Protein AF-A0A937H9T3-F1 (afdb_monomer_lite)

pLDDT: mean 96.44, std 2.42, range [83.81, 98.75]

Secondary structure (DSSP, 8-state):
-HHHHHTTPPEEE-SSSS-EEEEE-SSSTT-S-EEEEPPPS--SSS------TT--PPBT--SSSTT-EEEE-TT--EEEEEEE--TTSGGGG-EEEEEEEEGGGTEEEEEEEETT--TTSTT--PPTT-SEEEE-

Foldseek 3Di:
DVVCVVVLHAAEAEPQQKWFWKAWDDPDANPHHIYTYAHAQARPPPFDDDADPVNAAEPPADPQDGHFAWDQDPVRTIMTTQDIDALVDALRSHFGKDWDQPPVQQKIWIFHARNPFDPPDPPTDTPGSPRDMDHD

Structure (mmCIF, N/CA/C/O backbone):
data_AF-A0A937H9T3-F1
#
_entry.id   AF-A0A937H9T3-F1
#
loop_
_atom_site.group_PDB
_atom_site.id
_atom_site.type_symbol
_atom_site.label_atom_id
_atom_site.label_alt_id
_atom_site.label_comp_id
_atom_site.label_asym_id
_atom_site.label_entity_id
_atom_site.label_seq_id
_atom_site.pdbx_PDB_ins_code
_atom_site.Cartn_x
_atom_site.Cartn_y
_atom_site.Cartn_z
_atom_site.occupancy
_atom_site.B_iso_or_equiv
_atom_site.auth_seq_id
_atom_site.auth_comp_id
_atom_site.auth_asym_id
_atom_site.auth_atom_id
_atom_site.pdbx_PDB_model_num
ATOM 1 N N . LEU A 1 1 ? -17.519 0.617 5.475 1.00 94.19 1 LEU A N 1
ATOM 2 C CA . LEU A 1 1 ? -16.265 0.339 6.212 1.00 94.19 1 LEU A CA 1
ATOM 3 C C . LEU A 1 1 ? -16.515 -0.483 7.478 1.00 94.19 1 LEU A C 1
ATOM 5 O O . LEU A 1 1 ? -15.949 -1.562 7.570 1.00 94.19 1 LEU A O 1
ATOM 9 N N . SER A 1 2 ? -17.421 -0.079 8.379 1.00 96.88 2 SER A N 1
ATOM 10 C CA . SER A 1 2 ? -17.678 -0.794 9.649 1.00 96.88 2 SER A CA 1
ATOM 11 C C . SER A 1 2 ? -18.057 -2.273 9.496 1.00 96.88 2 SER A C 1
ATOM 13 O O . SER A 1 2 ? -17.585 -3.101 10.262 1.00 96.88 2 SER A O 1
ATOM 15 N N . LEU A 1 3 ? -18.838 -2.634 8.471 1.00 97.94 3 LEU A N 1
ATOM 16 C CA . LEU A 1 3 ? -19.179 -4.039 8.196 1.00 97.94 3 LEU A CA 1
ATOM 17 C C . LEU A 1 3 ? -17.969 -4.878 7.749 1.00 97.94 3 LEU A C 1
ATOM 19 O O . LEU A 1 3 ? -17.877 -6.047 8.103 1.00 97.94 3 LEU A O 1
ATOM 23 N N . ILE A 1 4 ? -17.036 -4.284 6.995 1.00 97.19 4 ILE A N 1
ATOM 24 C CA . ILE A 1 4 ? -15.798 -4.958 6.564 1.00 97.19 4 ILE A CA 1
ATOM 25 C C . ILE A 1 4 ? -14.899 -5.181 7.786 1.00 97.19 4 ILE A C 1
ATOM 27 O O . ILE A 1 4 ? -14.414 -6.291 7.990 1.00 97.19 4 ILE A O 1
ATOM 31 N N . GLN A 1 5 ? -14.761 -4.154 8.633 1.00 95.44 5 GLN A N 1
ATOM 32 C CA . GLN A 1 5 ? -14.005 -4.235 9.884 1.00 95.44 5 GLN A CA 1
ATOM 33 C C . GLN A 1 5 ? -14.577 -5.305 10.822 1.00 95.44 5 GLN A C 1
ATOM 35 O O . GLN A 1 5 ? -13.841 -6.143 11.328 1.00 95.44 5 GLN A O 1
ATOM 40 N N . GLN A 1 6 ? -15.899 -5.322 11.022 1.00 95.81 6 GLN A N 1
ATOM 41 C CA . GLN A 1 6 ? -16.564 -6.304 11.882 1.00 95.81 6 GLN A CA 1
ATOM 42 C C . GLN A 1 6 ? -16.403 -7.742 11.370 1.00 95.81 6 GLN A C 1
ATOM 44 O O . GLN A 1 6 ? -16.356 -8.676 12.168 1.00 95.81 6 GLN A O 1
ATOM 49 N N . ALA A 1 7 ? -16.314 -7.929 10.053 1.00 95.88 7 ALA A N 1
ATOM 50 C CA . ALA A 1 7 ? -16.060 -9.232 9.452 1.00 95.88 7 ALA A CA 1
ATOM 51 C C . ALA A 1 7 ? -14.597 -9.696 9.590 1.00 95.88 7 ALA A C 1
ATOM 53 O O . ALA A 1 7 ? -14.301 -10.826 9.207 1.00 95.88 7 ALA A O 1
ATOM 54 N N . GLY A 1 8 ? -13.684 -8.844 10.080 1.00 92.88 8 GLY A N 1
ATOM 55 C CA . GLY A 1 8 ? -12.242 -9.109 10.044 1.00 92.88 8 GLY A CA 1
ATOM 56 C C . GLY A 1 8 ? -11.726 -9.262 8.610 1.00 92.88 8 GLY A C 1
ATOM 57 O O . GLY A 1 8 ? -10.816 -10.043 8.353 1.00 92.88 8 GLY A O 1
ATOM 58 N N . ALA A 1 9 ? -12.367 -8.594 7.648 1.00 95.94 9 ALA A N 1
ATOM 59 C CA . ALA A 1 9 ? -12.060 -8.737 6.232 1.00 95.94 9 ALA A CA 1
ATOM 60 C C . ALA A 1 9 ? -11.104 -7.638 5.749 1.00 95.94 9 ALA A C 1
ATOM 62 O O . ALA A 1 9 ? -11.102 -6.516 6.253 1.00 95.94 9 ALA A O 1
ATOM 63 N N . VAL A 1 10 ? -10.339 -7.950 4.704 1.00 97.25 10 VAL A N 1
ATOM 64 C CA . VAL A 1 10 ? -9.559 -6.964 3.943 1.00 97.25 10 VAL A CA 1
ATOM 65 C C . VAL A 1 10 ? -10.331 -6.561 2.689 1.00 97.25 10 VAL A C 1
ATOM 67 O O . VAL A 1 10 ? -10.962 -7.397 2.038 1.00 97.25 10 VAL A O 1
ATOM 70 N N . HIS A 1 11 ? -10.291 -5.282 2.333 1.00 97.69 11 HIS A N 1
ATOM 71 C CA . HIS A 1 11 ? -10.891 -4.769 1.108 1.00 97.69 11 HIS A CA 1
ATOM 72 C C . HIS A 1 11 ? -9.922 -4.967 -0.065 1.00 97.69 11 HIS A C 1
ATOM 74 O O . HIS A 1 11 ? -8.811 -4.447 -0.066 1.00 97.69 11 HIS A O 1
ATOM 80 N N . ILE A 1 12 ? -10.335 -5.728 -1.076 1.00 97.44 12 ILE A N 1
ATOM 81 C CA . ILE A 1 12 ? -9.534 -5.964 -2.281 1.00 97.44 12 ILE A CA 1
ATOM 82 C C . ILE A 1 12 ? -10.191 -5.213 -3.430 1.00 97.44 12 ILE A C 1
ATOM 84 O O . ILE A 1 12 ? -11.380 -5.403 -3.686 1.00 97.44 12 ILE A O 1
ATOM 88 N N . ALA A 1 13 ? -9.421 -4.386 -4.130 1.00 96.75 13 ALA A N 1
ATOM 89 C CA . ALA A 1 13 ? -9.917 -3.603 -5.255 1.00 96.75 13 ALA A CA 1
ATOM 90 C C . ALA A 1 13 ? -8.926 -3.596 -6.427 1.00 96.75 13 ALA A C 1
ATOM 92 O O . ALA A 1 13 ? -7.765 -3.971 -6.284 1.00 96.75 13 ALA A O 1
ATOM 93 N N . GLY A 1 14 ? -9.403 -3.168 -7.593 1.00 94.19 14 GLY A N 1
ATOM 94 C CA . GLY A 1 14 ? -8.613 -2.941 -8.805 1.00 94.19 14 GLY A CA 1
ATOM 95 C C . GLY A 1 14 ? -9.075 -1.655 -9.492 1.00 94.19 14 GLY A C 1
ATOM 96 O O . GLY A 1 14 ? -9.513 -0.734 -8.808 1.00 94.19 14 GLY A O 1
ATOM 97 N N . ASP A 1 15 ? -9.009 -1.599 -10.828 1.00 93.31 15 ASP A N 1
ATOM 98 C CA . ASP A 1 15 ? -9.449 -0.473 -11.690 1.00 93.31 15 ASP A CA 1
ATOM 99 C C . ASP A 1 15 ? -8.697 0.863 -11.511 1.00 93.31 15 ASP A C 1
ATOM 101 O O . ASP A 1 15 ? -8.490 1.595 -12.474 1.00 93.31 15 ASP A O 1
ATOM 105 N N . GLN A 1 16 ? -8.179 1.166 -10.323 1.00 91.81 16 GLN A N 1
ATOM 106 C CA . GLN A 1 16 ? -7.475 2.425 -10.069 1.00 91.81 16 GLN A CA 1
ATOM 107 C C . GLN A 1 16 ? -6.139 2.544 -10.803 1.00 91.81 16 GLN A C 1
ATOM 109 O O . GLN A 1 16 ? -5.588 3.638 -10.846 1.00 91.81 16 GLN A O 1
ATOM 114 N N . HIS A 1 17 ? -5.610 1.453 -11.375 1.00 94.25 17 HIS A N 1
ATOM 115 C CA . HIS A 1 17 ? -4.357 1.474 -12.144 1.00 94.25 17 HIS A CA 1
ATOM 116 C C . HIS A 1 17 ? -3.157 2.032 -11.351 1.00 94.25 17 HIS A C 1
ATOM 118 O O . HIS A 1 17 ? -2.173 2.521 -11.906 1.00 94.25 17 HIS A O 1
ATOM 124 N N . LEU A 1 18 ? -3.250 1.929 -10.029 1.00 96.94 18 LEU A N 1
ATOM 125 C CA . LEU A 1 18 ? -2.281 2.399 -9.061 1.00 96.94 18 LEU A CA 1
ATOM 126 C C . LEU A 1 18 ? 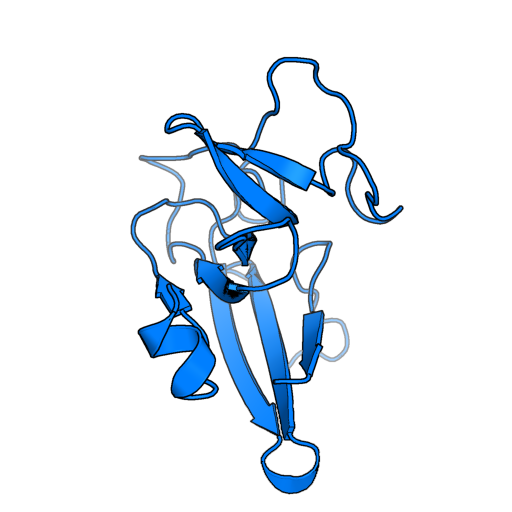-2.353 1.435 -7.876 1.00 96.94 18 LEU A C 1
ATOM 128 O O . LEU A 1 18 ? -3.358 1.446 -7.159 1.00 96.94 18 LEU A O 1
ATOM 132 N N . PRO A 1 19 ? -1.355 0.559 -7.694 1.00 97.88 19 PRO A N 1
ATOM 133 C CA . PRO A 1 19 ? -1.347 -0.324 -6.546 1.00 97.88 19 PRO A CA 1
ATOM 134 C C . PRO A 1 19 ? -1.128 0.477 -5.267 1.00 97.88 19 PRO A C 1
ATOM 136 O O . PRO A 1 19 ? -0.203 1.289 -5.205 1.00 97.88 19 PRO A O 1
ATOM 139 N N . THR A 1 20 ? -1.942 0.223 -4.245 1.00 98.62 20 THR A N 1
ATOM 140 C CA . THR A 1 20 ? -1.827 0.889 -2.942 1.00 98.62 20 THR A CA 1
ATOM 141 C C . THR A 1 20 ? -2.165 -0.052 -1.798 1.00 98.62 20 THR A C 1
ATOM 143 O O . THR A 1 20 ? -3.037 -0.910 -1.928 1.00 98.62 20 THR A O 1
ATOM 146 N N . ILE A 1 21 ? -1.501 0.138 -0.660 1.00 98.62 21 ILE A N 1
ATOM 147 C CA . ILE A 1 21 ? -1.968 -0.349 0.637 1.00 98.62 21 ILE A CA 1
ATOM 148 C C . ILE A 1 21 ? -2.432 0.853 1.434 1.00 98.62 21 ILE A C 1
ATOM 150 O O . ILE A 1 21 ? -1.645 1.756 1.728 1.00 98.62 21 ILE A O 1
ATOM 154 N N . ILE A 1 22 ? -3.706 0.827 1.799 1.00 98.19 22 ILE A N 1
ATOM 155 C CA . ILE A 1 22 ? -4.354 1.874 2.574 1.00 98.19 22 ILE A CA 1
ATOM 156 C C . ILE A 1 22 ? -4.996 1.239 3.803 1.00 98.19 22 ILE A C 1
ATOM 158 O O . ILE A 1 22 ? -5.613 0.181 3.697 1.00 98.19 22 ILE A O 1
ATOM 162 N N . GLN A 1 23 ? -4.911 1.893 4.954 1.00 98.31 23 GLN A N 1
ATOM 163 C CA . GLN A 1 23 ? -5.832 1.638 6.055 1.00 98.31 23 GLN A CA 1
ATOM 164 C C . GLN A 1 23 ? -6.886 2.744 6.075 1.00 98.31 23 GLN A C 1
ATOM 166 O O . GLN A 1 23 ? -6.556 3.929 6.089 1.00 98.31 23 GLN A O 1
ATOM 171 N N . HIS A 1 24 ? -8.163 2.376 6.013 1.00 98.31 24 HIS A N 1
ATOM 172 C CA . HIS A 1 24 ? -9.235 3.363 6.101 1.00 98.31 24 HIS A CA 1
ATOM 173 C C . HIS A 1 24 ? -9.466 3.808 7.546 1.00 98.31 24 HIS A C 1
ATOM 175 O O . HIS A 1 24 ? -9.264 3.035 8.477 1.00 98.31 24 HIS A O 1
ATOM 181 N N . GLY A 1 25 ? -9.967 5.029 7.710 1.00 98.25 25 GLY A N 1
ATOM 182 C CA . GLY A 1 25 ? -10.566 5.508 8.947 1.00 98.25 25 GLY A CA 1
ATOM 183 C C . GLY A 1 25 ? -12.093 5.568 8.860 1.00 98.25 25 GLY A C 1
ATOM 184 O O . GLY A 1 25 ? -12.650 5.972 7.838 1.00 98.25 25 GLY A O 1
ATOM 185 N N . ILE A 1 26 ? -12.772 5.162 9.927 1.00 97.62 26 ILE A N 1
ATOM 186 C CA . ILE A 1 26 ? -14.219 5.256 10.132 1.00 97.62 26 ILE A CA 1
ATOM 187 C C . ILE A 1 26 ? -14.503 6.508 10.965 1.00 97.62 26 ILE A C 1
ATOM 189 O O . ILE A 1 26 ? -15.022 7.491 10.436 1.00 97.62 26 ILE A O 1
ATOM 193 N N . GLU A 1 27 ? -14.108 6.504 12.240 1.00 97.81 27 GLU A N 1
ATOM 194 C CA . GLU A 1 27 ? -14.277 7.644 13.146 1.00 97.81 27 GLU A CA 1
ATOM 195 C C . GLU A 1 27 ? -12.969 8.432 13.252 1.00 97.81 27 GLU A C 1
ATOM 197 O O . GLU A 1 27 ? -12.960 9.661 13.129 1.00 97.81 27 GLU A O 1
ATOM 202 N N . GLN A 1 28 ? -11.847 7.729 13.400 1.00 98.00 28 GLN A N 1
ATOM 203 C CA . GLN A 1 28 ? -10.492 8.280 13.465 1.00 98.00 28 GLN A CA 1
ATOM 204 C C . GLN A 1 28 ? -9.628 7.735 12.323 1.00 98.00 28 GLN A C 1
ATOM 206 O O . GLN A 1 28 ? -10.106 6.996 11.473 1.00 98.00 28 GLN A O 1
ATOM 211 N N . TYR A 1 29 ? -8.367 8.153 12.236 1.00 98.44 29 TYR A N 1
ATOM 212 C CA . TYR A 1 29 ? -7.412 7.457 11.373 1.00 98.44 29 TYR A CA 1
ATOM 213 C C . TYR A 1 29 ? -7.102 6.073 11.962 1.00 98.44 29 TYR A C 1
ATOM 215 O O . TYR A 1 29 ? -7.115 5.914 13.182 1.00 98.44 29 TYR A O 1
ATOM 223 N N . ASP A 1 30 ? -6.789 5.102 11.102 1.00 96.88 30 ASP A N 1
ATOM 224 C CA . ASP A 1 30 ? -6.293 3.766 11.477 1.00 96.88 30 ASP A CA 1
ATOM 225 C C . ASP A 1 30 ? -7.277 2.857 12.252 1.00 96.88 30 ASP A C 1
ATOM 227 O O . ASP A 1 30 ? -6.873 1.818 12.775 1.00 96.88 30 ASP A O 1
ATOM 231 N N . ASP A 1 31 ? -8.567 3.202 12.335 1.00 97.19 31 ASP A N 1
ATOM 232 C CA . ASP A 1 31 ? -9.598 2.419 13.049 1.00 97.19 31 ASP A CA 1
ATOM 233 C C . ASP A 1 31 ? -10.512 1.591 12.120 1.00 97.19 31 ASP A C 1
ATOM 235 O O . ASP A 1 31 ? -11.448 0.925 12.573 1.00 97.19 31 ASP A O 1
ATOM 239 N N . GLY A 1 32 ? -10.258 1.637 10.813 1.00 97.69 32 GLY A N 1
ATOM 240 C CA . GLY A 1 32 ? -11.014 0.934 9.789 1.00 97.69 32 GLY A CA 1
ATOM 241 C C . GLY A 1 32 ? -10.224 -0.176 9.090 1.00 97.69 32 GLY A C 1
ATOM 242 O O . GLY A 1 32 ? -9.079 -0.480 9.443 1.00 97.69 32 GLY A O 1
ATOM 243 N N . PRO A 1 33 ? -10.851 -0.795 8.073 1.00 98.00 33 PRO A N 1
ATOM 244 C CA . PRO A 1 33 ? -10.301 -1.966 7.412 1.00 98.00 33 PRO A CA 1
ATOM 245 C C . PRO A 1 33 ? -9.107 -1.614 6.524 1.00 98.00 33 PRO A C 1
ATOM 247 O O . PRO A 1 33 ? -9.038 -0.539 5.919 1.00 98.00 33 PRO A O 1
ATOM 250 N N . TRP A 1 34 ? -8.215 -2.589 6.377 1.00 98.56 34 TRP A N 1
ATOM 251 C CA . TRP A 1 34 ? -7.138 -2.566 5.394 1.00 98.56 34 TRP A CA 1
ATOM 252 C C . TRP A 1 34 ? -7.684 -2.759 3.983 1.00 98.56 34 TRP A C 1
ATOM 254 O O . TRP A 1 34 ? -8.546 -3.609 3.752 1.00 98.56 34 TRP A O 1
ATOM 264 N N . ALA A 1 35 ? -7.144 -2.003 3.036 1.00 98.19 35 ALA A N 1
ATOM 265 C CA . ALA A 1 35 ? -7.427 -2.110 1.620 1.00 98.19 35 ALA A CA 1
ATOM 266 C C . ALA A 1 35 ? -6.136 -2.337 0.830 1.00 98.19 35 ALA A C 1
ATOM 268 O O . ALA A 1 35 ? -5.158 -1.608 1.001 1.00 98.19 35 ALA A O 1
ATOM 269 N N . PHE A 1 36 ? -6.153 -3.326 -0.062 1.00 98.69 36 PHE A N 1
ATOM 270 C CA . PHE A 1 36 ? -5.116 -3.516 -1.069 1.00 98.69 36 PHE A CA 1
ATOM 271 C C . PHE A 1 36 ? -5.735 -3.347 -2.452 1.00 98.69 36 PHE A C 1
ATOM 273 O O . PHE A 1 36 ? -6.542 -4.167 -2.903 1.00 98.69 36 PHE A O 1
ATOM 280 N N . VAL A 1 37 ? -5.352 -2.263 -3.120 1.00 98.06 37 VAL A N 1
ATOM 281 C CA . VAL A 1 37 ? -5.661 -2.064 -4.530 1.00 98.06 37 VAL A CA 1
ATOM 282 C C . VAL A 1 37 ? -4.561 -2.752 -5.323 1.00 98.06 37 VAL A C 1
ATOM 284 O O . VAL A 1 37 ? -3.397 -2.366 -5.233 1.00 98.06 37 VAL A O 1
ATOM 287 N N . VAL A 1 38 ? -4.902 -3.810 -6.055 1.00 96.88 38 VAL A N 1
ATOM 288 C CA . VAL A 1 38 ? -3.916 -4.571 -6.831 1.00 96.88 38 VAL A CA 1
ATOM 289 C C . VAL A 1 38 ? -3.503 -3.795 -8.087 1.00 96.88 38 VAL A C 1
ATOM 291 O O . VAL A 1 38 ? -4.318 -3.060 -8.656 1.00 96.88 38 VAL A O 1
ATOM 294 N N . PRO A 1 39 ? -2.255 -3.954 -8.564 1.00 96.31 39 PRO A N 1
ATOM 295 C CA . PRO A 1 39 ? -1.818 -3.308 -9.796 1.00 96.31 39 PRO A CA 1
ATOM 296 C C . PRO A 1 39 ? -2.593 -3.855 -10.998 1.00 96.31 39 PRO A C 1
ATOM 298 O O . PRO A 1 39 ? -3.000 -5.019 -11.034 1.00 96.31 39 PRO A O 1
ATOM 301 N N . ALA A 1 40 ? -2.743 -3.029 -12.031 1.00 95.81 40 ALA A N 1
ATOM 302 C CA . ALA A 1 40 ? -3.169 -3.521 -13.333 1.00 95.81 40 ALA A CA 1
ATOM 303 C C . ALA A 1 40 ? -2.038 -4.352 -13.964 1.00 95.81 40 ALA A C 1
ATOM 305 O O . ALA A 1 40 ? -0.875 -3.949 -13.926 1.00 95.81 40 ALA A O 1
ATOM 306 N N . ILE A 1 41 ? -2.374 -5.464 -14.630 1.00 95.06 41 ILE A N 1
ATOM 307 C CA . ILE A 1 41 ? -1.389 -6.267 -15.387 1.00 95.06 41 ILE A CA 1
ATOM 308 C C . ILE A 1 41 ? -0.683 -5.414 -16.451 1.00 95.06 41 ILE A C 1
ATOM 310 O O . ILE A 1 41 ? 0.475 -5.660 -16.787 1.00 95.06 41 ILE A O 1
ATOM 314 N N . VAL A 1 42 ? -1.366 -4.400 -16.985 1.00 93.31 42 VAL A N 1
ATOM 315 C CA . VAL A 1 42 ? -0.830 -3.447 -17.958 1.00 93.31 42 VAL A CA 1
ATOM 316 C C . VAL A 1 42 ? -1.212 -2.033 -17.532 1.00 93.31 42 VAL A C 1
ATOM 318 O O . VAL A 1 42 ? -2.391 -1.766 -17.328 1.00 93.31 42 VAL A O 1
ATOM 321 N N . ASN A 1 43 ? -0.233 -1.126 -17.442 1.00 92.12 43 ASN A N 1
ATOM 322 C CA . ASN A 1 43 ? -0.452 0.239 -16.950 1.00 92.12 43 ASN A CA 1
ATOM 323 C C . ASN A 1 43 ? 0.162 1.343 -17.833 1.00 92.12 43 ASN A C 1
ATOM 325 O O . ASN A 1 43 ? 0.630 2.359 -17.335 1.00 92.12 43 ASN A O 1
ATOM 329 N N . ASN A 1 44 ? 0.201 1.143 -19.153 1.00 83.81 44 ASN A N 1
ATOM 330 C CA . ASN A 1 44 ? 0.793 2.087 -20.116 1.00 83.81 44 ASN A CA 1
ATOM 331 C C . ASN A 1 44 ? -0.233 2.954 -20.877 1.00 83.81 44 ASN A C 1
ATOM 333 O O . ASN A 1 44 ? 0.170 3.725 -21.743 1.00 83.81 44 ASN A O 1
ATOM 337 N N . TYR A 1 45 ? -1.533 2.817 -20.591 1.00 85.88 45 TYR A N 1
ATOM 338 C CA . TYR A 1 45 ? -2.604 3.593 -21.244 1.00 85.88 45 TYR A CA 1
ATOM 339 C C . TYR A 1 45 ? -3.374 4.504 -20.280 1.00 85.88 45 TYR A C 1
ATOM 341 O O . TYR A 1 45 ? -3.752 5.607 -20.658 1.00 85.88 45 TYR A O 1
ATOM 349 N N . TYR A 1 46 ? -3.596 4.054 -19.042 1.00 90.25 46 TYR A N 1
ATOM 350 C CA . TYR A 1 46 ? -4.396 4.760 -18.032 1.00 90.25 46 TYR A CA 1
ATOM 351 C C . TYR A 1 46 ? -3.635 4.886 -16.711 1.00 90.25 46 TYR A C 1
ATOM 353 O O . TYR A 1 46 ? -4.156 4.565 -15.647 1.00 90.25 46 TYR A O 1
ATOM 361 N N . SER A 1 47 ? -2.372 5.294 -16.796 1.00 91.94 47 SER A N 1
ATOM 362 C CA . SER A 1 47 ? -1.503 5.462 -15.635 1.00 91.94 47 SER A CA 1
ATOM 363 C C . SER A 1 47 ? -2.083 6.503 -14.669 1.00 91.94 47 SER A C 1
ATOM 365 O O . SER A 1 47 ? -2.523 7.573 -15.096 1.00 91.94 47 SER A O 1
ATOM 367 N N . ARG A 1 48 ? -2.087 6.192 -13.370 1.00 94.69 48 ARG A N 1
ATOM 368 C CA . ARG A 1 48 ? -2.492 7.110 -12.294 1.00 94.69 48 ARG A CA 1
ATOM 369 C C . ARG A 1 48 ? -1.378 7.223 -11.260 1.00 94.69 48 ARG A C 1
ATOM 371 O O . ARG A 1 48 ? -0.576 6.305 -11.128 1.00 94.69 48 ARG A O 1
ATOM 378 N N . TRP A 1 49 ? -1.346 8.340 -10.540 1.00 95.62 49 TRP A N 1
ATOM 379 C CA . TRP A 1 49 ? -0.335 8.642 -9.528 1.00 95.62 49 TRP A CA 1
ATOM 380 C C . TRP A 1 49 ? -0.986 8.887 -8.174 1.00 95.62 49 TRP A C 1
ATOM 382 O O . TRP A 1 49 ? -2.042 9.513 -8.089 1.00 95.62 49 TRP A O 1
ATOM 392 N N . TRP A 1 50 ? -0.312 8.431 -7.123 1.00 97.38 50 TRP A N 1
ATOM 393 C CA . TRP A 1 50 ? -0.446 9.011 -5.799 1.00 97.38 50 TRP A CA 1
ATOM 394 C C . TRP A 1 50 ? 0.488 10.215 -5.706 1.00 97.38 50 TRP A C 1
ATOM 396 O O . TRP A 1 50 ? 1.693 10.082 -5.941 1.00 97.38 50 TRP A O 1
ATOM 406 N N . TRP A 1 51 ? -0.082 11.377 -5.400 1.00 96.38 51 TRP A N 1
ATOM 407 C CA . TRP A 1 51 ? 0.636 12.643 -5.304 1.00 96.38 51 TRP A CA 1
ATOM 408 C C . TRP A 1 51 ? -0.133 13.566 -4.347 1.00 96.38 51 TRP A C 1
ATOM 410 O O . TRP A 1 51 ? -1.160 14.117 -4.751 1.00 96.38 51 TRP A O 1
ATOM 420 N N . PRO A 1 52 ? 0.265 13.675 -3.066 1.00 96.00 52 PRO A N 1
ATOM 421 C CA . PRO A 1 52 ? -0.392 14.594 -2.142 1.00 96.00 52 PRO A CA 1
ATOM 422 C C . PRO A 1 52 ? -0.175 16.047 -2.586 1.00 96.00 52 PRO A C 1
ATOM 424 O O . PRO A 1 52 ? 0.856 16.374 -3.169 1.00 96.00 52 PRO A O 1
ATOM 427 N N . GLU A 1 53 ? -1.154 16.916 -2.322 1.00 93.31 53 GLU A N 1
ATOM 428 C CA . GLU A 1 53 ? -1.184 18.300 -2.826 1.00 93.31 53 GLU A CA 1
ATOM 429 C C . GLU A 1 53 ? -0.004 19.153 -2.340 1.00 93.31 53 GLU A C 1
ATOM 431 O O . GLU A 1 53 ? 0.510 19.982 -3.089 1.00 93.31 53 GLU A O 1
ATOM 436 N N . ASP A 1 54 ? 0.438 18.940 -1.102 1.00 95.44 54 ASP A N 1
ATOM 437 C CA . ASP A 1 54 ? 1.566 19.647 -0.496 1.00 95.44 54 ASP A CA 1
ATOM 438 C C . ASP A 1 54 ? 2.918 18.956 -0.733 1.00 95.44 54 ASP A C 1
ATOM 440 O O . ASP A 1 54 ? 3.949 19.481 -0.319 1.00 95.44 54 ASP A O 1
ATOM 444 N N . GLU A 1 55 ? 2.919 17.798 -1.405 1.00 96.69 55 GLU A N 1
ATOM 445 C CA . GLU A 1 55 ? 4.093 16.950 -1.651 1.00 96.69 55 GLU A CA 1
ATOM 446 C C . GLU A 1 55 ? 4.836 16.515 -0.376 1.00 96.69 55 GLU A C 1
ATOM 448 O O . GLU A 1 55 ? 6.003 16.112 -0.432 1.00 96.69 55 GLU A O 1
ATOM 453 N N . MET A 1 56 ? 4.158 16.549 0.776 1.00 97.81 56 MET A N 1
ATOM 454 C CA . MET A 1 56 ? 4.735 16.193 2.067 1.00 97.81 56 MET A CA 1
ATOM 455 C C . MET A 1 56 ? 4.269 14.808 2.545 1.00 97.81 56 MET A C 1
ATOM 457 O O . MET A 1 56 ? 3.175 14.343 2.197 1.00 97.81 56 MET A O 1
ATOM 461 N N . PRO A 1 57 ? 5.083 14.115 3.365 1.00 98.31 57 PRO A N 1
ATOM 462 C CA . PRO A 1 57 ? 4.610 12.969 4.131 1.00 98.31 57 PRO A CA 1
ATOM 463 C C . PRO A 1 57 ? 3.463 13.377 5.062 1.00 98.31 57 PRO A C 1
ATOM 465 O O . PRO A 1 57 ? 3.503 14.433 5.696 1.00 98.31 57 PRO A O 1
ATOM 468 N N . GLY A 1 58 ? 2.467 12.504 5.179 1.00 98.12 58 GLY A N 1
ATOM 469 C CA . GLY A 1 58 ? 1.384 12.650 6.137 1.00 98.12 58 GLY A CA 1
ATOM 470 C C . GLY A 1 58 ? 1.857 12.359 7.560 1.00 98.12 58 GLY A C 1
ATOM 471 O O . GLY A 1 58 ? 2.965 11.875 7.805 1.00 98.12 58 GLY A O 1
ATOM 472 N N . GLU A 1 59 ? 0.988 12.606 8.535 1.00 98.00 59 GLU A N 1
ATOM 473 C CA . GLU A 1 59 ? 1.272 12.223 9.920 1.00 98.00 59 GLU A CA 1
ATOM 474 C C . GLU A 1 59 ? 1.478 10.698 10.016 1.00 98.00 59 GLU A C 1
ATOM 476 O O . GLU A 1 59 ? 0.758 9.930 9.377 1.00 98.00 59 GLU A O 1
ATOM 481 N N . ASN A 1 60 ? 2.452 10.253 10.817 1.00 96.38 60 ASN A N 1
ATOM 482 C CA . ASN A 1 60 ? 2.850 8.842 10.946 1.00 96.38 60 ASN A CA 1
ATOM 483 C C . ASN A 1 60 ? 3.293 8.179 9.628 1.00 96.38 60 ASN A C 1
ATOM 485 O O . ASN A 1 60 ? 3.104 6.976 9.437 1.00 96.38 60 ASN A O 1
ATOM 489 N N . ALA A 1 61 ? 3.900 8.951 8.724 1.00 97.81 61 ALA A N 1
ATOM 490 C CA . ALA A 1 61 ? 4.606 8.408 7.571 1.00 97.81 61 ALA A CA 1
ATOM 491 C C . ALA A 1 61 ? 5.703 7.412 7.975 1.00 97.81 61 ALA A C 1
ATOM 493 O O . ALA A 1 61 ? 6.306 7.510 9.047 1.00 97.81 61 ALA A O 1
ATOM 494 N N . ASN A 1 62 ? 5.988 6.468 7.082 1.00 96.19 62 ASN A N 1
ATOM 495 C CA . ASN A 1 62 ? 7.154 5.601 7.185 1.00 96.19 62 ASN A CA 1
ATOM 496 C C . ASN A 1 62 ? 8.335 6.172 6.382 1.00 96.19 62 ASN A C 1
ATOM 498 O O . ASN A 1 62 ? 8.172 7.043 5.535 1.00 96.19 62 ASN A O 1
ATOM 502 N N . GLU A 1 63 ? 9.537 5.651 6.629 1.00 96.94 63 GLU A N 1
ATOM 503 C CA . GLU A 1 63 ? 10.768 6.102 5.958 1.00 96.94 63 GLU A CA 1
ATOM 504 C C . GLU A 1 63 ? 11.015 5.414 4.599 1.00 96.94 63 GLU A C 1
ATOM 506 O O . GLU A 1 63 ? 12.045 5.635 3.965 1.00 96.94 63 GLU A O 1
ATOM 511 N N . ILE A 1 64 ? 10.104 4.541 4.152 1.00 97.56 64 ILE A N 1
ATOM 512 C CA . ILE A 1 64 ? 10.295 3.698 2.961 1.00 97.56 64 ILE A CA 1
ATOM 513 C C . ILE A 1 64 ? 9.878 4.444 1.688 1.00 97.56 64 ILE A C 1
ATOM 515 O O . ILE A 1 64 ? 10.531 4.316 0.651 1.00 97.56 64 ILE A O 1
ATOM 519 N N . LEU A 1 65 ? 8.783 5.204 1.757 1.00 97.75 65 LEU A N 1
ATOM 520 C CA . LEU A 1 65 ? 8.223 5.969 0.643 1.00 97.75 65 LEU A CA 1
ATOM 521 C C . LEU A 1 65 ? 7.910 7.404 1.093 1.00 97.75 65 LEU A C 1
ATOM 523 O O . LEU A 1 65 ? 7.414 7.593 2.205 1.00 97.75 65 LEU A O 1
ATOM 527 N N . PRO A 1 66 ? 8.137 8.412 0.229 1.00 97.31 66 PRO A N 1
ATOM 528 C CA . PRO A 1 66 ? 8.118 9.817 0.636 1.00 97.31 66 PRO A CA 1
ATOM 529 C C . PRO A 1 66 ? 6.728 10.339 1.025 1.00 97.31 66 PRO A C 1
ATOM 531 O O . PRO A 1 66 ? 6.639 11.255 1.835 1.00 97.31 66 PRO A O 1
ATOM 534 N N . TRP A 1 67 ? 5.653 9.767 0.473 1.00 98.19 67 TRP A N 1
ATOM 535 C CA . TRP A 1 67 ? 4.280 10.266 0.644 1.00 98.19 67 TRP A CA 1
ATOM 536 C C . TRP A 1 67 ? 3.360 9.246 1.317 1.00 98.19 67 TRP A C 1
ATOM 538 O O . TRP A 1 67 ? 2.254 8.960 0.852 1.00 98.19 67 TRP A O 1
ATOM 548 N N . THR A 1 68 ? 3.859 8.629 2.384 1.00 98.69 68 THR A N 1
ATOM 549 C CA . THR A 1 68 ? 3.071 7.745 3.255 1.00 98.69 68 THR A CA 1
ATOM 550 C C . THR A 1 68 ? 2.526 8.512 4.456 1.00 98.69 68 THR A C 1
ATOM 552 O O . THR A 1 68 ? 2.863 9.675 4.658 1.00 98.69 68 THR A O 1
ATOM 555 N N . GLY A 1 69 ? 1.664 7.873 5.246 1.00 98.50 69 GLY A N 1
ATOM 556 C CA . GLY A 1 69 ? 1.048 8.466 6.434 1.00 98.50 69 GLY A CA 1
ATOM 557 C C . GLY A 1 69 ? -0.429 8.797 6.242 1.00 98.50 69 GLY A C 1
ATOM 558 O O . GLY A 1 69 ? -1.080 8.301 5.321 1.00 98.50 69 GLY A O 1
ATOM 559 N N . ARG A 1 70 ? -0.971 9.596 7.159 1.00 98.62 70 ARG A N 1
ATOM 560 C CA . ARG A 1 70 ? -2.391 9.958 7.247 1.00 98.62 70 ARG A CA 1
ATOM 561 C C . ARG A 1 70 ? -2.737 11.120 6.319 1.00 98.62 70 ARG A C 1
ATOM 563 O O . ARG A 1 70 ? -2.098 12.167 6.382 1.00 98.62 70 ARG A O 1
ATOM 570 N N . TYR A 1 71 ? -3.793 10.948 5.530 1.00 98.56 71 TYR A N 1
ATOM 571 C CA . TYR A 1 71 ? -4.320 11.937 4.592 1.00 98.56 71 TYR A CA 1
ATOM 572 C C . TYR A 1 71 ? -5.851 11.929 4.572 1.00 98.56 71 TYR A C 1
ATOM 574 O O . TYR A 1 71 ? -6.498 10.918 4.854 1.00 98.56 71 TYR A O 1
ATOM 582 N N . LEU A 1 72 ? -6.435 13.049 4.158 1.00 97.94 72 LEU A N 1
ATOM 583 C CA . LEU A 1 72 ? -7.803 13.064 3.654 1.00 97.94 72 LEU A CA 1
ATOM 584 C C . LEU A 1 72 ? -7.765 12.803 2.148 1.00 97.94 72 LEU A C 1
ATOM 586 O O . LEU A 1 72 ? -6.985 13.430 1.433 1.00 97.94 72 LEU A O 1
ATOM 590 N N . ASP A 1 73 ? -8.583 11.870 1.667 1.00 95.06 73 ASP A N 1
ATOM 591 C CA . ASP A 1 73 ? -8.757 11.680 0.226 1.00 95.06 73 ASP A CA 1
ATOM 592 C C . ASP A 1 73 ? -9.604 12.812 -0.396 1.00 95.06 73 ASP A C 1
ATOM 594 O O . ASP A 1 73 ? -10.125 13.684 0.301 1.00 95.06 73 ASP A O 1
ATOM 598 N N . GLY A 1 74 ? -9.786 12.793 -1.721 1.00 92.19 74 GLY A N 1
ATOM 599 C CA . GLY A 1 74 ? -10.554 13.822 -2.441 1.00 92.19 74 GLY A CA 1
ATOM 600 C C . GLY A 1 74 ? -12.046 13.915 -2.078 1.00 92.19 74 GLY A C 1
ATOM 601 O O . GLY A 1 74 ? -12.724 14.837 -2.526 1.00 92.19 74 GLY A O 1
ATOM 602 N N . PHE A 1 75 ? -12.567 12.985 -1.273 1.00 95.25 75 PHE A N 1
ATOM 603 C CA . PHE A 1 75 ? -13.922 13.008 -0.717 1.00 95.25 75 PHE A CA 1
ATOM 604 C C . PHE A 1 75 ? -13.926 13.266 0.798 1.00 95.25 75 PHE A C 1
ATOM 606 O O . PHE A 1 75 ? -14.960 13.099 1.446 1.00 95.25 75 PHE A O 1
ATOM 613 N N . ASN A 1 76 ? -12.794 13.696 1.360 1.00 96.31 76 ASN A N 1
ATOM 614 C CA . ASN A 1 76 ? -12.561 13.896 2.788 1.00 96.31 76 ASN A CA 1
ATOM 615 C C . ASN A 1 76 ? -12.705 12.622 3.639 1.00 96.31 76 ASN A C 1
ATOM 617 O O . ASN A 1 76 ? -12.968 12.710 4.843 1.00 96.31 76 ASN A O 1
ATOM 621 N N . ASN A 1 77 ? -12.519 11.433 3.059 1.00 97.62 77 ASN A N 1
ATOM 622 C CA . ASN A 1 77 ? -12.386 10.219 3.859 1.00 97.62 77 ASN A CA 1
ATOM 623 C C . ASN A 1 77 ? -10.994 10.168 4.487 1.00 97.62 77 ASN A C 1
ATOM 625 O O . ASN A 1 77 ? -9.998 10.521 3.856 1.00 97.62 77 ASN A O 1
ATOM 629 N N . LYS A 1 78 ? -10.918 9.662 5.719 1.00 98.62 78 LYS A N 1
ATOM 630 C CA . LYS A 1 78 ? -9.648 9.411 6.402 1.00 98.62 78 LYS A CA 1
ATOM 631 C C . LYS A 1 78 ? -8.987 8.178 5.794 1.00 98.62 78 LYS A C 1
ATOM 633 O O . LYS A 1 78 ? -9.588 7.100 5.778 1.00 98.62 78 LYS A O 1
ATOM 638 N N . ILE A 1 79 ? -7.759 8.329 5.318 1.00 98.31 79 ILE A N 1
ATOM 639 C CA . ILE A 1 79 ? -6.937 7.231 4.817 1.00 98.31 79 ILE A CA 1
ATOM 640 C C . ILE A 1 79 ? -5.534 7.319 5.404 1.00 98.31 79 ILE A C 1
ATOM 642 O O . ILE A 1 79 ? -5.012 8.408 5.630 1.00 98.31 79 ILE A O 1
ATOM 646 N N . THR A 1 80 ? -4.906 6.170 5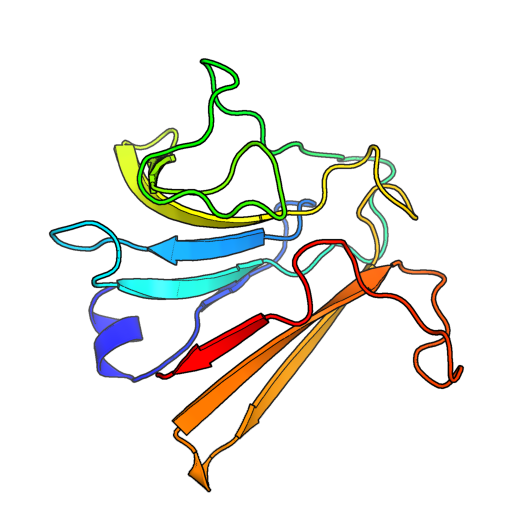.595 1.00 98.69 80 THR A N 1
ATOM 647 C CA . THR A 1 80 ? -3.481 6.076 5.901 1.00 98.69 80 THR A CA 1
ATOM 648 C C . THR A 1 80 ? -2.815 5.305 4.779 1.00 98.69 80 THR A C 1
ATOM 650 O O . THR A 1 80 ? -3.110 4.132 4.559 1.00 98.69 80 THR A O 1
ATOM 653 N N . MET A 1 81 ? -1.957 5.982 4.021 1.00 98.69 81 MET A N 1
ATOM 654 C CA . MET A 1 81 ? -1.200 5.408 2.916 1.00 98.69 81 MET A CA 1
ATOM 655 C C . MET A 1 81 ? 0.039 4.703 3.469 1.00 98.69 81 MET A C 1
ATOM 657 O O . MET A 1 81 ? 0.918 5.350 4.036 1.00 98.69 81 MET A O 1
ATOM 661 N N . HIS A 1 82 ? 0.140 3.389 3.278 1.00 98.56 82 HIS A N 1
ATOM 662 C CA . HIS A 1 82 ? 1.286 2.600 3.747 1.00 98.56 82 HIS A CA 1
ATOM 663 C C . HIS A 1 82 ? 2.262 2.254 2.626 1.00 98.56 82 HIS A C 1
ATOM 665 O O . HIS A 1 82 ? 3.473 2.238 2.851 1.00 98.56 82 HIS A O 1
ATOM 671 N N . ALA A 1 83 ? 1.746 2.000 1.424 1.00 98.62 83 ALA A N 1
ATOM 672 C CA . ALA A 1 83 ? 2.550 1.726 0.242 1.00 98.62 83 ALA A CA 1
ATOM 673 C C . ALA A 1 83 ? 1.804 2.137 -1.029 1.00 98.62 83 ALA A C 1
ATOM 675 O O . ALA A 1 83 ? 0.582 2.022 -1.097 1.00 98.62 83 ALA A O 1
ATOM 676 N N . TYR A 1 84 ? 2.544 2.577 -2.043 1.00 98.50 84 TYR A N 1
ATOM 677 C CA . TYR A 1 84 ? 2.046 2.852 -3.389 1.00 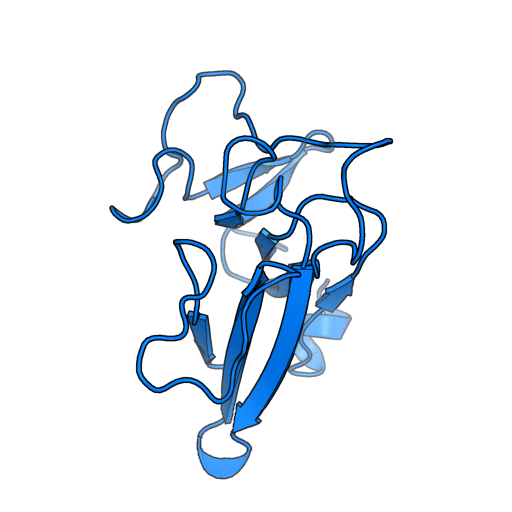98.50 84 TYR A CA 1
ATOM 678 C C . TYR A 1 84 ? 3.168 2.601 -4.405 1.00 98.50 84 TYR A C 1
ATOM 680 O O . TYR A 1 84 ? 4.344 2.710 -4.059 1.00 98.50 84 TYR A O 1
ATOM 688 N N . ALA A 1 85 ? 2.831 2.277 -5.655 1.00 98.00 85 ALA A N 1
ATOM 689 C CA . ALA A 1 85 ? 3.819 2.240 -6.738 1.00 98.00 85 ALA A CA 1
ATOM 690 C C . ALA A 1 85 ? 3.353 3.084 -7.924 1.00 98.00 85 ALA A C 1
ATOM 692 O O . ALA A 1 85 ? 2.486 2.678 -8.700 1.00 98.00 85 ALA A O 1
ATOM 693 N N . ASN A 1 86 ? 3.948 4.269 -8.051 1.00 97.38 86 ASN A N 1
ATOM 694 C CA . ASN A 1 86 ? 3.664 5.184 -9.145 1.00 97.38 86 ASN A CA 1
ATOM 695 C C . ASN A 1 86 ? 4.254 4.676 -10.483 1.00 97.38 86 ASN A C 1
ATOM 697 O O . ASN A 1 86 ? 5.166 3.843 -10.496 1.00 97.38 86 ASN A O 1
ATOM 701 N N . PRO A 1 87 ? 3.752 5.155 -11.633 1.00 95.75 87 PRO A N 1
ATOM 702 C CA . PRO A 1 87 ? 4.218 4.738 -12.958 1.00 95.75 87 PRO A CA 1
ATOM 703 C C . PRO A 1 87 ? 5.674 5.073 -13.323 1.00 95.75 87 PRO A C 1
ATOM 705 O O . PRO A 1 87 ? 6.147 4.633 -14.362 1.00 95.75 87 PRO A O 1
ATOM 708 N N . ASP A 1 88 ? 6.398 5.831 -12.509 1.00 94.19 88 ASP A N 1
ATOM 709 C CA . ASP A 1 88 ? 7.846 6.046 -12.623 1.00 94.19 88 ASP A CA 1
ATOM 710 C C . ASP A 1 88 ? 8.677 4.902 -12.002 1.00 94.19 88 ASP A C 1
ATOM 712 O O . ASP A 1 88 ? 9.898 4.849 -12.155 1.00 94.19 88 ASP A O 1
ATOM 716 N N . THR A 1 89 ? 8.020 3.945 -11.342 1.00 92.69 89 THR A N 1
ATOM 717 C CA . THR A 1 89 ? 8.637 2.714 -10.830 1.00 92.69 89 THR A CA 1
ATOM 718 C C . THR A 1 89 ? 8.801 1.636 -11.917 1.00 92.69 89 THR A C 1
ATOM 720 O O . THR A 1 89 ? 8.384 1.789 -13.070 1.00 92.69 89 THR A O 1
ATOM 723 N N . GLN A 1 90 ? 9.414 0.497 -11.559 1.00 91.88 90 GLN A N 1
ATOM 724 C CA . GLN A 1 90 ? 9.593 -0.652 -12.457 1.00 91.88 90 GLN A CA 1
ATOM 725 C C . GLN A 1 90 ? 8.273 -1.047 -13.141 1.00 91.88 90 GLN A C 1
ATOM 727 O O . GLN A 1 90 ? 7.206 -1.045 -12.540 1.00 91.88 90 GLN A O 1
ATOM 732 N N . SER A 1 91 ? 8.322 -1.426 -14.420 1.00 93.81 91 SER A N 1
ATOM 733 C CA . SER A 1 91 ? 7.127 -1.853 -15.166 1.00 93.81 91 SER A CA 1
ATOM 734 C C . SER A 1 91 ? 5.989 -0.809 -15.212 1.00 93.81 91 SER A C 1
ATOM 736 O O . SER A 1 91 ? 4.838 -1.170 -15.466 1.00 93.81 91 SER A O 1
ATOM 738 N N . ASN A 1 92 ? 6.283 0.474 -14.991 1.00 95.12 92 ASN A N 1
ATOM 739 C CA . ASN A 1 92 ? 5.306 1.562 -14.925 1.00 95.12 92 ASN A CA 1
ATOM 740 C C . ASN A 1 92 ? 4.185 1.321 -13.894 1.00 95.12 92 ASN A C 1
ATOM 742 O O . ASN A 1 92 ? 3.010 1.592 -14.159 1.00 95.12 92 ASN A O 1
ATOM 746 N N . GLY A 1 93 ? 4.519 0.719 -12.747 1.00 95.31 93 GLY A N 1
ATOM 747 C CA . GLY A 1 93 ? 3.539 0.316 -11.730 1.00 95.31 93 GLY A CA 1
ATOM 748 C C . GLY A 1 93 ? 2.605 -0.826 -12.168 1.00 95.31 93 GLY A C 1
ATOM 749 O O . GLY A 1 93 ? 1.686 -1.190 -11.436 1.00 95.31 93 GLY A O 1
ATOM 750 N N . ALA A 1 94 ? 2.810 -1.404 -13.359 1.00 97.00 94 ALA A N 1
ATOM 751 C CA . ALA A 1 94 ? 2.060 -2.564 -13.826 1.00 97.00 94 ALA A CA 1
ATOM 752 C C . ALA A 1 94 ? 2.584 -3.849 -13.182 1.00 97.00 94 ALA A C 1
ATOM 754 O O . ALA A 1 94 ? 3.793 -4.028 -13.008 1.00 97.00 94 ALA A O 1
ATOM 755 N N . GLY A 1 95 ? 1.687 -4.786 -12.896 1.00 96.56 95 GLY A N 1
ATOM 756 C CA . GLY A 1 95 ? 2.050 -5.944 -12.101 1.00 96.56 95 GLY A CA 1
ATOM 757 C C . GLY A 1 95 ? 0.895 -6.850 -11.734 1.00 96.56 95 GLY A C 1
ATOM 758 O O . GLY A 1 95 ? -0.177 -6.803 -12.331 1.00 96.56 95 GLY A O 1
ATOM 759 N N . PHE A 1 96 ? 1.127 -7.667 -10.715 1.00 96.50 96 PHE A N 1
ATOM 760 C CA . PHE A 1 96 ? 0.111 -8.493 -10.071 1.00 96.50 96 PHE A CA 1
ATOM 761 C C . PHE A 1 96 ? 0.348 -8.533 -8.561 1.00 96.50 96 PHE A C 1
ATOM 763 O O . PHE A 1 96 ? 1.458 -8.295 -8.086 1.00 96.50 96 PHE A O 1
ATOM 770 N N . GLY A 1 97 ? -0.706 -8.821 -7.803 1.00 96.75 97 GLY A N 1
ATOM 771 C CA . GLY A 1 97 ? -0.634 -8.943 -6.351 1.00 96.75 97 GLY A CA 1
ATOM 772 C C . GLY A 1 97 ? -0.888 -10.368 -5.874 1.00 96.75 97 GLY A C 1
ATOM 773 O O . GLY A 1 97 ? -1.664 -11.100 -6.490 1.00 96.75 97 GLY A O 1
ATOM 774 N N . PHE A 1 98 ? -0.280 -10.739 -4.749 1.00 97.12 98 PHE A N 1
ATOM 775 C CA . PHE A 1 98 ? -0.689 -11.906 -3.966 1.00 97.12 98 PHE A CA 1
ATOM 776 C C . PHE A 1 98 ? -1.163 -11.459 -2.588 1.00 97.12 98 PHE A C 1
ATOM 778 O O . PHE A 1 98 ? -0.632 -10.515 -2.010 1.00 97.12 98 PHE A O 1
ATOM 785 N N . ILE A 1 99 ? -2.164 -12.155 -2.056 1.00 98.12 99 ILE A N 1
ATOM 786 C CA . ILE A 1 99 ? -2.665 -11.936 -0.700 1.00 98.12 99 ILE A CA 1
ATOM 787 C C . ILE A 1 99 ? -2.565 -13.266 0.029 1.00 98.12 99 ILE A C 1
ATOM 789 O O . ILE A 1 99 ? -3.190 -14.250 -0.371 1.00 98.12 99 ILE A O 1
ATOM 793 N N . ARG A 1 100 ? -1.737 -13.309 1.071 1.00 97.88 100 ARG A N 1
ATOM 794 C CA . ARG A 1 100 ? -1.495 -14.512 1.867 1.00 97.88 100 ARG A CA 1
ATOM 795 C C . ARG A 1 100 ? -2.155 -14.362 3.224 1.00 97.88 100 ARG A C 1
ATOM 797 O O . ARG A 1 100 ? -1.761 -13.504 4.006 1.00 97.88 100 ARG A O 1
ATOM 804 N N . PHE A 1 101 ? -3.133 -15.216 3.493 1.00 97.88 101 PHE A N 1
ATOM 805 C CA . PHE A 1 101 ? -3.811 -15.283 4.781 1.00 97.88 101 PHE A CA 1
ATOM 806 C C . PHE A 1 101 ? -3.098 -16.282 5.692 1.00 97.88 101 PHE A C 1
ATOM 808 O O . PHE A 1 101 ? -3.044 -17.477 5.398 1.00 97.88 101 PHE A O 1
ATOM 815 N N . HIS A 1 102 ? -2.571 -15.793 6.811 1.00 97.62 102 HIS A N 1
ATOM 816 C CA . HIS A 1 102 ? -1.909 -16.591 7.840 1.00 97.62 102 HIS A CA 1
ATOM 817 C C . HIS A 1 102 ? -2.886 -16.828 8.990 1.00 97.62 102 HIS A C 1
ATOM 819 O O . HIS A 1 102 ? -2.856 -16.136 10.008 1.00 97.62 102 HIS A O 1
ATOM 825 N N . ILE A 1 103 ? -3.773 -17.806 8.806 1.00 95.00 1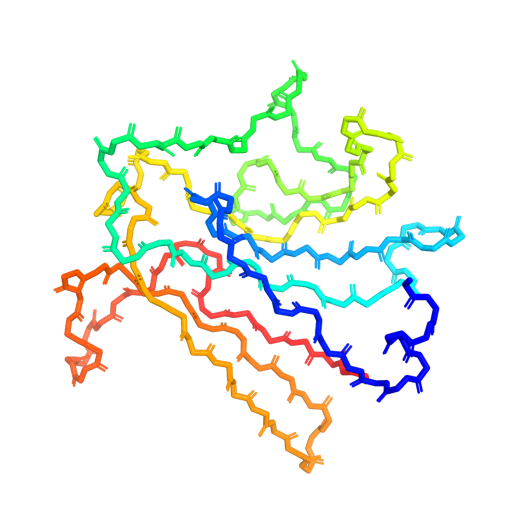03 ILE 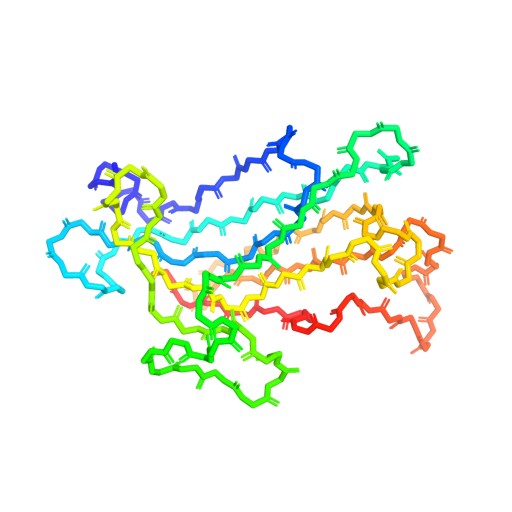A N 1
ATOM 826 C CA . ILE A 1 103 ? -4.939 -18.041 9.676 1.00 95.00 103 ILE A CA 1
ATOM 827 C C . ILE A 1 103 ? -4.555 -18.203 11.152 1.00 95.00 103 ILE A C 1
ATOM 829 O O . ILE A 1 103 ? -5.155 -17.572 12.014 1.00 95.00 103 ILE A O 1
ATOM 833 N N . GLU A 1 104 ? -3.519 -18.988 11.455 1.00 97.00 104 GLU A N 1
ATOM 834 C CA . GLU A 1 104 ? -3.091 -19.238 12.842 1.00 97.00 104 GLU A CA 1
ATOM 835 C C . GLU A 1 104 ? -2.529 -17.993 13.543 1.00 97.00 104 GLU A C 1
ATOM 837 O O . GLU A 1 104 ? -2.587 -17.890 14.766 1.00 97.00 104 GLU A O 1
ATOM 842 N N . LYS A 1 105 ? -1.981 -17.045 12.775 1.00 97.00 105 LYS A N 1
ATOM 843 C CA . LYS A 1 105 ? -1.373 -15.812 13.300 1.00 97.00 105 LYS A CA 1
ATOM 844 C C . LYS A 1 105 ? -2.320 -14.618 13.266 1.00 97.00 105 LYS A C 1
ATOM 846 O O . LYS A 1 105 ? -1.975 -13.570 13.807 1.00 97.00 105 LYS A O 1
ATOM 851 N N . ASN A 1 106 ? -3.488 -14.783 12.644 1.00 95.62 106 ASN A N 1
ATOM 852 C CA . ASN A 1 106 ? -4.420 -13.707 12.331 1.00 95.62 106 ASN A CA 1
ATOM 853 C C . ASN A 1 106 ? -3.733 -12.539 11.591 1.00 95.62 106 ASN A C 1
ATOM 855 O O . ASN A 1 106 ? -3.884 -11.367 11.937 1.00 95.62 106 ASN A O 1
ATOM 859 N N . GLU A 1 107 ? -2.914 -12.889 10.597 1.00 98.00 107 GLU A N 1
ATOM 860 C CA . GLU A 1 107 ? -2.118 -11.951 9.802 1.00 98.00 107 GLU A CA 1
ATOM 861 C C . GLU A 1 107 ? -2.449 -12.080 8.314 1.00 98.00 107 GLU A C 1
ATOM 863 O O . GLU A 1 107 ? -2.744 -13.169 7.814 1.00 98.00 107 GLU A O 1
ATOM 868 N N . VAL A 1 108 ? -2.330 -10.975 7.582 1.00 98.56 108 VAL A N 1
ATOM 869 C CA . VAL A 1 108 ? -2.402 -10.957 6.118 1.00 98.56 108 VAL A CA 1
ATOM 870 C C . VAL A 1 108 ? -1.155 -10.296 5.567 1.00 98.56 108 VAL A C 1
ATOM 872 O O . VAL A 1 108 ? -0.825 -9.179 5.955 1.00 98.56 108 VAL A O 1
ATOM 875 N N . THR A 1 109 ? -0.473 -10.975 4.646 1.00 98.75 109 THR A N 1
ATOM 876 C CA . THR A 1 109 ? 0.624 -10.390 3.869 1.00 98.75 109 THR A CA 1
ATOM 877 C C . THR A 1 109 ? 0.130 -10.037 2.477 1.00 98.75 109 THR A C 1
ATOM 879 O O . THR A 1 109 ? -0.339 -10.903 1.735 1.00 98.75 109 THR A O 1
ATOM 882 N N . PHE A 1 110 ? 0.284 -8.772 2.114 1.00 98.75 110 PHE A N 1
ATOM 883 C CA . PHE A 1 110 ? 0.095 -8.274 0.764 1.00 98.75 110 PHE A CA 1
ATOM 884 C C . PHE A 1 110 ? 1.440 -8.267 0.046 1.00 98.75 110 PHE A C 1
ATOM 886 O O . PHE A 1 110 ? 2.435 -7.751 0.562 1.00 98.75 110 PHE A O 1
ATOM 893 N N . GLU A 1 111 ? 1.463 -8.821 -1.157 1.00 98.56 111 GLU A N 1
ATOM 894 C CA . GLU A 1 111 ? 2.610 -8.795 -2.054 1.00 98.56 111 GLU A CA 1
ATOM 895 C C . GLU A 1 111 ? 2.229 -8.088 -3.350 1.00 98.56 111 GLU A C 1
ATOM 897 O O . GLU A 1 111 ? 1.118 -8.277 -3.850 1.00 98.56 111 GLU A O 1
ATOM 902 N N . CYS A 1 112 ? 3.150 -7.308 -3.910 1.00 98.38 112 CYS A N 1
ATOM 903 C CA . CYS A 1 112 ? 2.924 -6.547 -5.134 1.00 98.38 112 CYS A CA 1
ATOM 904 C C . CYS A 1 112 ? 4.154 -6.636 -6.039 1.00 98.38 112 CYS A C 1
ATOM 906 O O . CYS A 1 112 ? 5.231 -6.139 -5.709 1.00 98.38 112 CYS A O 1
ATOM 908 N N . TRP A 1 113 ? 3.990 -7.295 -7.181 1.00 98.12 113 TRP A N 1
ATOM 909 C CA . TRP A 1 113 ? 5.082 -7.705 -8.054 1.00 98.12 113 TRP A CA 1
ATOM 910 C C . TRP A 1 113 ? 5.045 -6.943 -9.379 1.00 98.12 113 TRP A C 1
ATOM 912 O O . TRP A 1 113 ? 3.983 -6.904 -10.010 1.00 98.12 113 TRP A O 1
ATOM 922 N N . PRO A 1 114 ? 6.179 -6.393 -9.853 1.00 97.44 114 PRO A N 1
ATOM 923 C CA . PRO A 1 114 ? 6.287 -5.870 -11.209 1.00 97.44 114 PRO A CA 1
ATOM 924 C C . PRO A 1 114 ? 5.948 -6.948 -12.239 1.00 97.44 114 PRO A C 1
ATOM 926 O O . PRO A 1 114 ? 6.319 -8.110 -12.091 1.00 97.44 114 PRO A O 1
ATOM 929 N N . ARG A 1 115 ? 5.270 -6.571 -13.327 1.00 96.06 115 ARG A N 1
ATOM 930 C CA . ARG A 1 115 ? 4.714 -7.527 -14.305 1.00 96.06 115 ARG A CA 1
ATOM 931 C C . ARG A 1 115 ? 5.740 -8.522 -14.858 1.00 96.06 115 ARG A C 1
ATOM 933 O O . ARG A 1 115 ? 5.401 -9.676 -15.099 1.00 96.06 115 ARG A O 1
ATOM 940 N N . GLY A 1 116 ? 6.949 -8.043 -15.143 1.00 94.25 116 GLY A N 1
ATOM 941 C CA . GLY A 1 116 ? 8.019 -8.837 -15.751 1.00 94.25 116 GLY A CA 1
ATOM 942 C C . GLY A 1 116 ? 8.845 -9.654 -14.758 1.00 94.25 116 GLY A C 1
ATOM 943 O O . GLY A 1 116 ? 9.779 -10.327 -15.184 1.00 94.25 116 GLY A O 1
ATOM 944 N N . GLU A 1 117 ? 8.547 -9.569 -13.462 1.00 96.50 117 GLU A N 1
ATOM 945 C CA . GLU A 1 117 ? 9.341 -10.215 -12.425 1.00 96.50 117 GLU A CA 1
ATOM 946 C C . GLU A 1 117 ? 9.073 -11.729 -12.380 1.00 96.50 117 GLU A C 1
ATOM 948 O O . GLU A 1 117 ? 7.925 -12.169 -12.272 1.00 96.50 117 GLU A O 1
ATOM 953 N N . ASP A 1 118 ? 10.133 -12.545 -12.425 1.00 95.00 118 ASP A N 1
ATOM 954 C CA . ASP A 1 118 ? 10.022 -13.980 -12.148 1.00 95.00 118 ASP A CA 1
ATOM 955 C C . ASP A 1 118 ? 10.053 -14.216 -10.637 1.00 95.00 118 ASP A C 1
ATOM 957 O O . ASP A 1 118 ? 11.113 -14.284 -10.019 1.00 95.00 118 ASP A O 1
ATOM 961 N N . VAL A 1 119 ? 8.874 -14.400 -10.047 1.00 94.75 119 VAL A N 1
ATOM 962 C CA . VAL A 1 119 ? 8.693 -14.607 -8.598 1.00 94.75 119 VAL A CA 1
ATOM 963 C C . VAL A 1 119 ? 9.354 -15.876 -8.051 1.00 94.75 119 VAL A C 1
ATOM 965 O O . VAL A 1 119 ? 9.397 -16.063 -6.838 1.00 94.75 119 VAL A O 1
ATOM 968 N N . LYS A 1 120 ? 9.847 -16.773 -8.915 1.00 94.19 120 LYS A N 1
ATOM 969 C CA . LYS A 1 120 ? 10.606 -17.965 -8.504 1.00 94.19 120 LYS A CA 1
ATOM 970 C C . LYS A 1 120 ? 12.112 -17.714 -8.431 1.00 94.19 120 LYS A C 1
ATOM 972 O O . LYS A 1 120 ? 12.831 -18.560 -7.899 1.00 94.19 120 LYS A O 1
ATOM 977 N N . ALA A 1 121 ? 12.602 -16.596 -8.966 1.00 95.88 121 ALA A N 1
ATOM 978 C CA . ALA A 1 121 ? 14.015 -16.259 -8.914 1.00 95.88 121 ALA A CA 1
ATOM 979 C C . ALA A 1 121 ? 14.434 -15.893 -7.474 1.00 95.88 121 ALA A C 1
ATOM 981 O O . ALA A 1 121 ? 13.697 -15.198 -6.775 1.00 95.88 121 ALA A O 1
ATOM 982 N N . PRO A 1 122 ? 15.630 -16.303 -7.013 1.00 93.19 122 PRO A N 1
ATOM 983 C CA . PRO A 1 122 ? 16.066 -16.052 -5.636 1.00 93.19 122 PRO A CA 1
ATOM 984 C C . PRO A 1 122 ? 16.247 -14.561 -5.313 1.00 93.19 122 PRO A C 1
ATOM 986 O O . PRO A 1 122 ? 16.191 -14.168 -4.153 1.00 93.19 122 PRO A O 1
ATOM 989 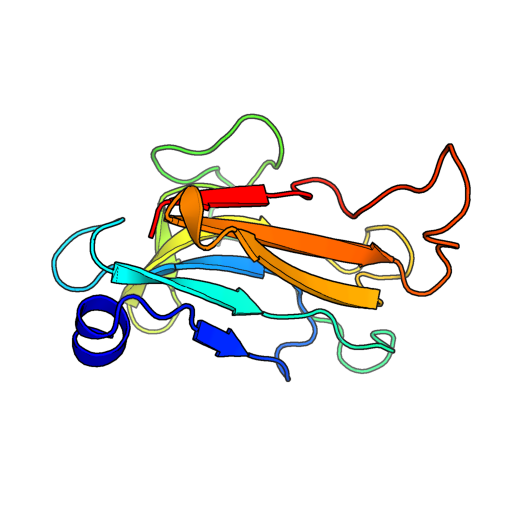N N . GLN A 1 123 ? 16.453 -13.732 -6.335 1.00 93.94 123 GLN A N 1
ATOM 990 C CA . GLN A 1 123 ? 16.605 -12.283 -6.240 1.00 93.94 123 GLN A CA 1
ATOM 991 C C . GLN A 1 123 ? 15.348 -11.503 -6.650 1.00 93.94 123 GLN A C 1
ATOM 993 O O . GLN A 1 123 ? 15.470 -10.307 -6.913 1.00 93.94 123 GLN A O 1
ATOM 998 N N . ALA A 1 124 ? 14.186 -12.161 -6.755 1.00 96.19 124 ALA A N 1
ATOM 999 C CA . ALA A 1 124 ? 12.954 -11.515 -7.195 1.00 96.19 124 ALA A CA 1
ATOM 1000 C C . ALA A 1 124 ? 12.600 -10.322 -6.296 1.00 96.19 124 ALA A C 1
ATOM 1002 O O . ALA A 1 124 ? 12.650 -10.429 -5.066 1.00 96.19 124 ALA A O 1
ATOM 1003 N N . LYS A 1 125 ? 12.234 -9.188 -6.899 1.00 96.50 125 LYS A N 1
ATOM 1004 C CA . LYS A 1 125 ? 11.908 -7.959 -6.158 1.00 96.50 125 LYS A CA 1
ATOM 1005 C C . LYS A 1 125 ? 10.466 -7.522 -6.361 1.00 96.50 125 LYS A C 1
ATOM 1007 O O . LYS A 1 125 ? 9.959 -7.456 -7.475 1.00 96.50 125 LYS A O 1
ATOM 1012 N N . GLN A 1 126 ? 9.827 -7.184 -5.250 1.00 98.06 126 GLN A N 1
ATOM 1013 C CA . GLN A 1 126 ? 8.531 -6.517 -5.231 1.00 98.06 126 GLN A CA 1
ATOM 1014 C C . GLN A 1 126 ? 8.702 -5.012 -5.441 1.00 98.06 126 GLN A C 1
ATOM 1016 O O . GLN A 1 126 ? 9.817 -4.484 -5.394 1.00 98.06 126 GLN A O 1
ATOM 1021 N N . PHE A 1 127 ? 7.589 -4.314 -5.642 1.00 98.25 127 PHE A N 1
ATOM 1022 C CA . PHE A 1 127 ? 7.587 -2.861 -5.542 1.00 98.25 127 PHE A CA 1
ATOM 1023 C C . PHE A 1 127 ? 8.036 -2.405 -4.148 1.00 98.25 127 PHE A C 1
ATOM 1025 O O . PHE A 1 127 ? 7.736 -3.051 -3.142 1.00 98.25 127 PHE A O 1
ATOM 1032 N N . THR A 1 128 ? 8.740 -1.273 -4.081 1.00 98.19 128 THR A N 1
ATOM 1033 C CA . THR A 1 128 ? 9.124 -0.640 -2.811 1.00 98.19 128 THR A CA 1
ATOM 1034 C C . THR A 1 128 ? 7.893 -0.435 -1.925 1.00 98.19 128 THR A C 1
ATOM 1036 O O . THR A 1 128 ? 6.868 0.044 -2.399 1.00 98.19 128 THR A O 1
ATOM 1039 N N . GLY A 1 129 ? 7.990 -0.809 -0.647 1.00 97.69 129 GLY A N 1
ATOM 1040 C CA . GLY A 1 129 ? 6.859 -0.818 0.292 1.00 97.69 129 GLY A CA 1
ATOM 1041 C C . GLY A 1 129 ? 6.185 -2.186 0.457 1.00 97.69 129 GLY A C 1
ATOM 1042 O O . GLY A 1 129 ? 5.438 -2.373 1.414 1.00 97.69 129 GLY A O 1
ATOM 1043 N N . TRP A 1 130 ? 6.494 -3.157 -0.410 1.00 98.50 130 TRP A N 1
ATOM 1044 C CA . TRP A 1 130 ? 6.053 -4.549 -0.294 1.00 98.50 130 TRP A CA 1
ATOM 1045 C C . TRP A 1 130 ? 7.242 -5.513 -0.089 1.00 98.50 130 TRP A C 1
ATOM 1047 O O . TRP A 1 130 ? 8.360 -5.207 -0.512 1.00 98.50 130 TRP A O 1
ATOM 1057 N N . PRO A 1 131 ? 7.033 -6.697 0.524 1.00 98.25 131 PRO A N 1
ATOM 1058 C CA . PRO A 1 131 ? 5.776 -7.188 1.096 1.00 98.25 131 PRO A CA 1
ATOM 1059 C C . PRO A 1 131 ? 5.365 -6.411 2.352 1.00 98.25 131 PRO A C 1
ATOM 1061 O O . PRO A 1 131 ? 6.214 -5.907 3.083 1.00 98.25 131 PRO A O 1
ATOM 1064 N N . PHE A 1 132 ? 4.064 -6.356 2.624 1.00 98.50 132 PHE A N 1
ATOM 1065 C CA . PHE A 1 132 ? 3.516 -5.661 3.788 1.00 98.50 132 PHE A CA 1
ATOM 1066 C C . PHE A 1 132 ? 2.574 -6.587 4.552 1.00 98.50 132 PHE A C 1
ATOM 1068 O O . PHE A 1 132 ? 1.644 -7.144 3.968 1.00 98.50 132 PHE A O 1
ATOM 1075 N N . THR A 1 133 ? 2.817 -6.767 5.850 1.00 98.50 133 THR A N 1
ATOM 1076 C CA . THR A 1 133 ? 2.038 -7.681 6.696 1.00 98.50 133 THR A CA 1
ATOM 1077 C C . THR A 1 133 ? 1.288 -6.904 7.761 1.00 98.50 133 THR A C 1
ATOM 1079 O O . THR A 1 133 ? 1.874 -6.070 8.447 1.00 98.50 133 THR A O 1
ATOM 1082 N N . VAL A 1 134 ? 0.007 -7.220 7.922 1.00 97.38 134 VAL A N 1
ATOM 1083 C CA . VAL A 1 134 ? -0.883 -6.605 8.910 1.00 97.38 134 VAL A CA 1
ATOM 1084 C C . VAL A 1 134 ? -1.493 -7.663 9.807 1.00 97.38 134 VAL A C 1
ATOM 1086 O O . VAL A 1 134 ? -1.666 -8.809 9.387 1.00 97.38 134 VAL A O 1
ATOM 1089 N N . LYS A 1 135 ? -1.854 -7.264 11.026 1.00 95.00 135 LYS A N 1
ATOM 1090 C CA . LYS A 1 135 ? -2.757 -8.043 11.875 1.00 95.00 135 LYS A CA 1
ATOM 1091 C C . LYS A 1 135 ? -4.195 -7.617 11.612 1.00 95.00 135 LYS A C 1
ATOM 1093 O O . LYS A 1 135 ? -4.445 -6.420 11.458 1.00 95.00 135 LYS A O 1
ATOM 1098 N N . LEU A 1 136 ? -5.092 -8.597 11.542 1.00 89.50 136 LEU A N 1
ATOM 1099 C CA . LEU A 1 136 ? -6.535 -8.379 11.420 1.00 89.50 136 LEU A CA 1
ATOM 1100 C C . LEU A 1 136 ? -7.218 -8.269 12.783 1.00 89.50 136 LEU A C 1
ATOM 1102 O O . LEU A 1 136 ? -6.695 -8.855 13.759 1.00 89.50 136 LEU A O 1
#

Sequence (136 aa):
LSLIQQAGAVHIAGDQHLPTIIQHGIEQYDDGPWAFVVPAIVNNYYSRWWWPEDEMPGENANEILPWTGRYLDGFNNKITMHAYANPDTQSNGAGFGFIRFHIEKNEVTFECWPRGEDVKAPQAKQFTGWPFTVKL

Radius of gyration: 14.65 Å; chains: 1; bounding box: 36×39×35 Å